Protein AF-A0A9N9J6J7-F1 (afdb_monomer_lite)

pLDDT: mean 84.91, std 5.96, range [52.56, 92.94]

Organism: NCBI:txid1433469

Sequence (114 aa):
MVNDLLEAWVDANILLENFNKFCEFLVKYCYEGSIIPGLSALKKQYLIKVFYKYIEKLQDEFVGLSVAIIIDKTTNSYAHSIINVLFSYKGKLKLVSVEFLQEVNNTSIDQLVL

Secondary structure (DSSP, 8-state):
-HHHHHHHHHHTT--GGGHHHHHHHHHHH-TTGGGSPPHHHIIIIIIHHHHHHHHHHHHHHHTT--EEEEEEEEE-TT--EEEEEEEEETTEEEEEEEEEESS--HHHHHHHH-

Radius of gyration: 19.42 Å; chains: 1; bounding box: 48×26×50 Å

Foldseek 3Di:
DQLVVVLVCVVVVHDLVCVQVVLVVCVVPPPCSVVHDPSVCCVPPRVVVNVVVVVVVVCVVCVVWDKDWDWDWDADPVRWIKTWTWIDTPNDIDTDDIDTHNDDDPVNVVVVVD

Structure (mmCIF, N/CA/C/O backbone):
data_AF-A0A9N9J6J7-F1
#
_entry.id   AF-A0A9N9J6J7-F1
#
loop_
_atom_site.group_PDB
_atom_site.id
_atom_site.type_symbol
_atom_site.label_atom_id
_atom_site.label_alt_id
_atom_site.label_comp_id
_atom_site.label_asym_id
_atom_site.label_entity_id
_atom_site.label_seq_id
_atom_site.pdbx_PDB_ins_code
_atom_site.Cartn_x
_atom_site.Cartn_y
_atom_site.Cartn_z
_atom_site.occupancy
_atom_site.B_iso_or_equiv
_atom_site.auth_seq_id
_atom_site.auth_comp_id
_atom_site.auth_asym_id
_atom_site.auth_atom_id
_atom_site.pdbx_PDB_model_num
ATOM 1 N N . MET A 1 1 ? 12.449 0.533 -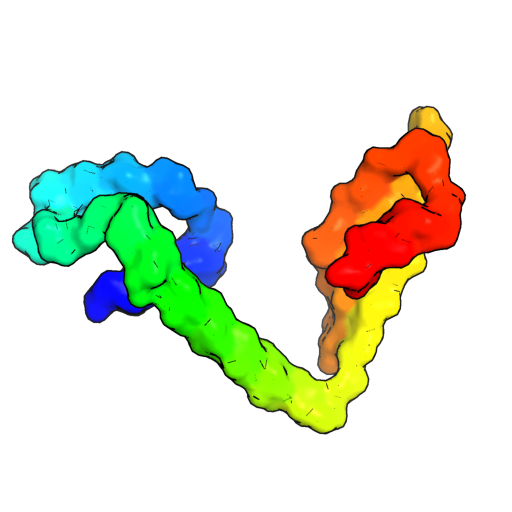18.420 1.00 77.56 1 MET A N 1
ATOM 2 C CA . 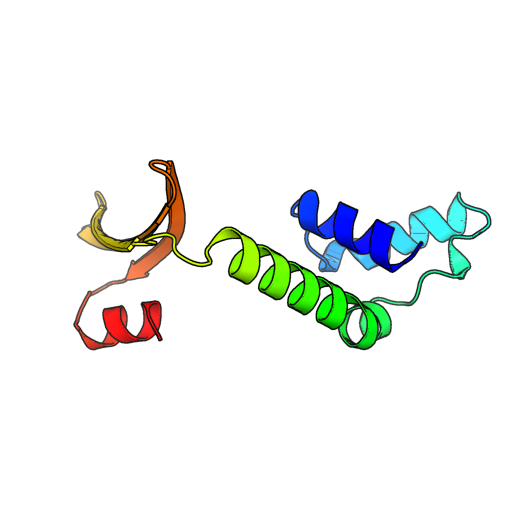MET A 1 1 ? 13.627 0.425 -17.531 1.00 77.56 1 MET A CA 1
ATOM 3 C C . MET A 1 1 ? 13.465 1.183 -16.212 1.00 77.56 1 MET A C 1
ATOM 5 O O . MET A 1 1 ? 13.360 0.524 -15.194 1.00 77.56 1 MET A O 1
ATOM 9 N N . VAL A 1 2 ? 13.443 2.529 -16.172 1.00 84.12 2 VAL A N 1
ATOM 10 C CA . VAL A 1 2 ? 13.408 3.274 -14.881 1.00 84.12 2 VAL A CA 1
ATOM 11 C C . VAL A 1 2 ? 12.121 3.023 -14.081 1.00 84.12 2 VAL A C 1
ATOM 13 O O . VAL A 1 2 ? 12.196 2.834 -12.872 1.00 84.12 2 VAL A O 1
ATOM 16 N N . ASN A 1 3 ? 10.958 2.973 -14.746 1.00 84.81 3 ASN A N 1
ATOM 17 C CA . ASN A 1 3 ? 9.691 2.614 -14.093 1.00 84.81 3 ASN A CA 1
ATOM 18 C C . ASN A 1 3 ? 9.717 1.173 -13.571 1.00 84.81 3 ASN A C 1
ATOM 20 O O . ASN A 1 3 ? 9.375 0.960 -12.418 1.00 84.81 3 ASN A O 1
ATOM 24 N N . ASP A 1 4 ? 10.186 0.217 -14.376 1.00 86.62 4 ASP A N 1
ATOM 25 C CA . ASP A 1 4 ? 10.255 -1.198 -13.977 1.00 86.62 4 ASP A CA 1
ATOM 26 C C . ASP A 1 4 ? 11.190 -1.398 -12.776 1.00 86.62 4 ASP A C 1
ATOM 28 O O . ASP A 1 4 ? 10.875 -2.139 -11.850 1.00 86.62 4 ASP A O 1
ATOM 32 N N . LEU A 1 5 ? 12.322 -0.683 -12.757 1.00 87.38 5 LEU A N 1
ATOM 33 C CA . LEU A 1 5 ? 13.244 -0.684 -11.625 1.00 87.38 5 LEU A CA 1
ATOM 34 C C . LEU A 1 5 ? 12.585 -0.119 -10.362 1.00 87.38 5 LEU A C 1
ATOM 36 O O . LEU A 1 5 ? 12.746 -0.679 -9.282 1.00 87.38 5 LEU A O 1
ATOM 40 N N . LEU A 1 6 ? 11.857 0.992 -10.488 1.00 87.31 6 LEU A N 1
ATOM 41 C CA . LEU A 1 6 ? 11.148 1.608 -9.371 1.00 87.31 6 LEU A CA 1
ATOM 42 C C . LEU A 1 6 ? 9.998 0.748 -8.850 1.00 87.31 6 LEU A C 1
ATOM 44 O O . LEU A 1 6 ? 9.826 0.663 -7.640 1.00 87.31 6 LEU A O 1
ATOM 48 N N . GLU A 1 7 ? 9.233 0.116 -9.736 1.00 88.06 7 GLU A N 1
ATOM 49 C CA . GLU A 1 7 ? 8.169 -0.820 -9.365 1.00 88.06 7 GLU A CA 1
ATOM 50 C C . GLU A 1 7 ? 8.754 -1.997 -8.582 1.00 88.06 7 GLU A C 1
ATOM 52 O O . GLU A 1 7 ? 8.325 -2.244 -7.459 1.00 88.06 7 GLU A O 1
ATOM 57 N N . ALA A 1 8 ? 9.829 -2.618 -9.084 1.00 88.94 8 ALA A N 1
ATOM 58 C CA . ALA A 1 8 ? 10.531 -3.676 -8.359 1.00 88.94 8 ALA A CA 1
ATOM 59 C C . ALA A 1 8 ? 11.074 -3.205 -6.994 1.00 88.94 8 ALA A C 1
ATOM 61 O O . ALA A 1 8 ? 11.049 -3.955 -6.019 1.00 88.94 8 ALA A O 1
ATOM 62 N N . TRP A 1 9 ? 11.548 -1.958 -6.902 1.00 88.81 9 TRP A N 1
ATOM 63 C CA . TRP A 1 9 ? 12.045 -1.370 -5.654 1.00 88.81 9 TRP A CA 1
ATOM 64 C C . TRP A 1 9 ? 10.936 -1.164 -4.614 1.00 88.81 9 TRP A C 1
ATOM 66 O O . TRP A 1 9 ? 11.129 -1.451 -3.430 1.00 88.81 9 TRP A O 1
ATOM 76 N N . VAL A 1 10 ? 9.777 -0.667 -5.061 1.00 85.00 10 VAL A N 1
ATOM 77 C CA . VAL A 1 10 ? 8.583 -0.454 -4.232 1.00 85.00 10 VAL A CA 1
ATOM 78 C C . VAL A 1 10 ? 7.988 -1.789 -3.793 1.00 85.00 10 VAL A C 1
ATOM 80 O O . VAL A 1 10 ? 7.699 -1.955 -2.610 1.00 85.00 10 VAL A O 1
ATOM 83 N N . ASP A 1 11 ? 7.877 -2.762 -4.700 1.00 86.19 11 ASP A N 1
ATOM 84 C CA . ASP A 1 11 ? 7.391 -4.112 -4.389 1.00 86.19 11 ASP A CA 1
ATOM 85 C C . ASP A 1 11 ? 8.282 -4.826 -3.365 1.00 86.19 11 ASP A C 1
ATOM 87 O O . ASP A 1 11 ? 7.788 -5.545 -2.495 1.00 86.19 11 ASP A O 1
ATOM 91 N N . ALA A 1 12 ? 9.595 -4.586 -3.416 1.00 88.12 12 ALA A N 1
ATOM 92 C CA . ALA A 1 12 ? 10.545 -5.097 -2.433 1.00 88.12 12 ALA A CA 1
ATOM 93 C C . ALA A 1 12 ? 10.501 -4.351 -1.082 1.00 88.12 12 ALA A C 1
ATOM 95 O O . ALA A 1 12 ? 11.220 -4.727 -0.156 1.00 88.12 12 ALA A O 1
ATOM 96 N N . ASN A 1 13 ? 9.671 -3.307 -0.954 1.00 84.69 13 ASN A N 1
ATOM 97 C CA . ASN A 1 13 ? 9.544 -2.460 0.233 1.00 84.69 13 ASN A CA 1
ATOM 98 C C . ASN A 1 13 ? 10.895 -1.886 0.712 1.00 84.69 13 ASN A C 1
ATOM 100 O O . ASN A 1 13 ? 11.183 -1.827 1.910 1.00 84.69 13 ASN A O 1
ATOM 104 N N . ILE A 1 14 ? 11.757 -1.490 -0.232 1.00 87.44 14 ILE A N 1
ATOM 105 C CA . ILE A 1 14 ? 13.086 -0.948 0.068 1.00 87.44 14 ILE A CA 1
ATOM 106 C C . ILE A 1 14 ? 13.005 0.576 0.190 1.00 87.44 14 ILE A C 1
ATOM 108 O O . ILE A 1 14 ? 12.482 1.266 -0.686 1.00 87.44 14 ILE A O 1
ATOM 112 N N . LEU A 1 15 ? 13.600 1.128 1.252 1.00 83.50 15 LEU A N 1
ATOM 113 C CA . LEU A 1 15 ? 13.676 2.576 1.448 1.00 83.50 15 LEU A CA 1
ATOM 114 C C . LEU A 1 15 ? 14.371 3.262 0.267 1.00 83.50 15 LEU A C 1
ATOM 116 O O . LEU A 1 15 ? 15.483 2.903 -0.127 1.00 83.50 15 LEU A O 1
ATOM 120 N N . LEU A 1 16 ? 13.735 4.306 -0.263 1.00 84.25 16 LEU A N 1
ATOM 121 C CA . LEU A 1 16 ? 14.254 5.065 -1.403 1.00 84.25 16 LEU A CA 1
ATOM 122 C C . LEU A 1 16 ? 15.551 5.830 -1.068 1.00 84.25 16 LEU A C 1
ATOM 124 O O . LEU A 1 16 ? 16.307 6.204 -1.957 1.00 84.25 16 LEU A O 1
ATOM 128 N N . GLU A 1 17 ? 15.852 6.036 0.214 1.00 82.06 17 GLU A N 1
ATOM 129 C CA . GLU A 1 17 ? 17.122 6.614 0.680 1.00 82.06 17 GLU A CA 1
ATOM 130 C C . GLU A 1 17 ? 18.333 5.754 0.295 1.00 82.06 17 GLU A C 1
ATOM 132 O O . GLU A 1 17 ? 19.409 6.278 0.002 1.00 82.06 17 GLU A O 1
ATOM 137 N N . ASN A 1 18 ? 18.139 4.436 0.201 1.00 85.38 18 ASN A N 1
ATOM 138 C CA . ASN A 1 18 ? 19.179 3.500 -0.220 1.00 85.38 18 ASN A CA 1
ATOM 139 C C . ASN A 1 18 ? 19.416 3.517 -1.738 1.00 85.38 18 ASN A C 1
ATOM 141 O O . ASN A 1 18 ? 20.390 2.933 -2.213 1.00 85.38 18 ASN A O 1
ATOM 145 N N . PHE A 1 19 ? 18.564 4.208 -2.502 1.00 85.56 19 PHE A N 1
ATOM 146 C CA . PHE A 1 19 ? 18.609 4.200 -3.960 1.00 85.56 19 PHE A CA 1
ATOM 147 C C . PHE A 1 19 ? 19.894 4.831 -4.512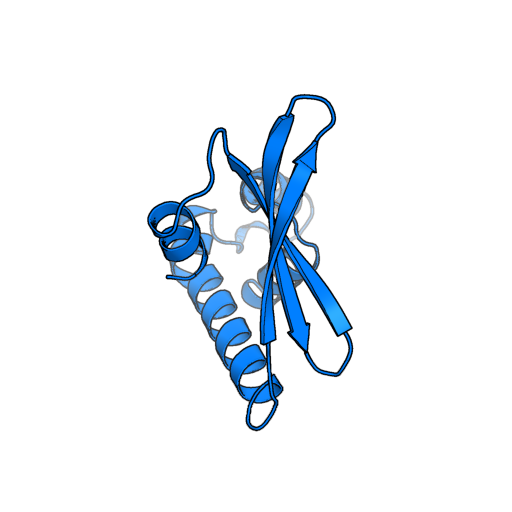 1.00 85.56 19 PHE A C 1
ATOM 149 O O . PHE A 1 19 ? 20.446 4.332 -5.483 1.00 85.56 19 PHE A O 1
ATOM 156 N N . ASN A 1 20 ? 20.439 5.871 -3.867 1.00 83.94 20 ASN A N 1
ATOM 157 C CA . ASN A 1 20 ? 21.681 6.510 -4.329 1.00 83.94 20 ASN A CA 1
ATOM 158 C C . ASN A 1 20 ? 22.878 5.548 -4.323 1.00 83.94 20 ASN A C 1
ATOM 160 O O . ASN A 1 20 ? 23.584 5.444 -5.323 1.00 83.94 20 ASN A O 1
ATOM 164 N N . LYS A 1 21 ? 23.070 4.799 -3.228 1.00 86.19 21 LYS A N 1
ATOM 165 C CA . LYS A 1 21 ? 24.144 3.793 -3.127 1.00 86.19 21 LYS A CA 1
ATOM 166 C C . LYS A 1 21 ? 23.974 2.689 -4.169 1.00 86.19 21 LYS A C 1
ATOM 168 O O . LYS A 1 21 ? 24.946 2.154 -4.694 1.00 86.19 21 LYS A O 1
ATOM 173 N N . PHE A 1 22 ? 22.729 2.351 -4.483 1.00 87.06 22 PHE A N 1
ATOM 174 C CA . PHE A 1 22 ? 22.426 1.386 -5.526 1.00 87.06 22 PHE A CA 1
ATOM 175 C C . PHE A 1 22 ? 22.700 1.934 -6.933 1.00 87.06 22 PHE A C 1
ATOM 177 O O . PHE A 1 22 ? 23.263 1.219 -7.756 1.00 87.06 22 PHE A O 1
ATOM 184 N N . CYS A 1 23 ? 22.412 3.210 -7.202 1.00 85.25 23 CYS A N 1
ATOM 185 C CA . CYS A 1 23 ? 22.816 3.853 -8.453 1.00 85.25 23 CYS A CA 1
ATOM 186 C C . CYS A 1 23 ? 24.334 3.814 -8.645 1.00 85.25 23 CYS A C 1
ATOM 188 O O . CYS A 1 23 ? 24.787 3.508 -9.741 1.00 85.25 23 CYS A O 1
ATOM 190 N N . GLU A 1 24 ? 25.126 4.060 -7.596 1.00 88.12 24 GLU A N 1
ATOM 191 C CA . GLU A 1 24 ? 26.591 3.935 -7.668 1.00 88.12 24 GLU A CA 1
ATOM 192 C C . GLU A 1 24 ? 27.025 2.517 -8.068 1.00 88.12 24 GLU A C 1
ATOM 194 O O . GLU A 1 24 ? 27.900 2.345 -8.919 1.00 88.12 24 GLU A O 1
ATOM 199 N N . PHE A 1 25 ? 26.379 1.493 -7.501 1.00 90.12 25 PHE A N 1
ATOM 200 C CA . PHE A 1 25 ? 26.603 0.100 -7.887 1.00 90.12 25 PHE A CA 1
ATOM 201 C C . PHE A 1 25 ? 26.259 -0.144 -9.364 1.00 90.12 25 PHE A C 1
ATOM 203 O O . PHE A 1 25 ? 27.062 -0.729 -10.092 1.00 90.12 25 PHE A O 1
ATOM 210 N N . LEU A 1 26 ? 25.103 0.335 -9.830 1.00 88.38 26 LEU A N 1
ATOM 211 C CA . LEU A 1 26 ? 24.679 0.156 -11.217 1.00 88.38 26 LEU A CA 1
ATOM 212 C C . LEU A 1 26 ? 25.585 0.899 -12.198 1.00 88.38 26 LEU A C 1
ATOM 214 O O . LEU A 1 26 ? 25.951 0.334 -13.218 1.00 88.38 26 LEU A O 1
ATOM 218 N N . VAL A 1 27 ? 26.010 2.123 -11.884 1.00 88.38 27 VAL A N 1
ATOM 219 C CA . VAL A 1 27 ? 26.981 2.868 -12.703 1.00 88.38 27 VAL A CA 1
ATOM 220 C C . VAL A 1 27 ? 28.305 2.110 -12.810 1.00 88.38 27 VAL A C 1
ATOM 222 O O . VAL A 1 27 ? 28.945 2.135 -13.858 1.00 88.38 27 VAL A O 1
ATOM 225 N N . LYS A 1 28 ? 28.719 1.417 -11.742 1.00 91.44 28 LYS A N 1
ATOM 226 C CA . LYS A 1 28 ? 29.975 0.663 -11.713 1.00 91.44 28 LYS A CA 1
ATOM 227 C C . LYS A 1 28 ? 29.918 -0.656 -12.489 1.00 91.44 28 LYS A C 1
ATOM 229 O O . LYS A 1 28 ? 30.927 -1.039 -13.076 1.00 91.44 28 LYS A O 1
ATOM 234 N N . TYR A 1 29 ? 28.789 -1.364 -12.458 1.00 91.19 29 TYR A N 1
ATOM 235 C CA . TYR A 1 29 ? 28.704 -2.746 -12.955 1.00 91.19 29 TYR A CA 1
ATOM 236 C C . TYR A 1 29 ? 27.726 -2.959 -14.118 1.00 91.19 29 TYR A C 1
ATOM 238 O O . TYR A 1 29 ? 27.728 -4.036 -14.713 1.00 91.19 29 TYR A O 1
ATOM 246 N N . CYS A 1 30 ? 26.910 -1.968 -14.478 1.00 88.06 30 CYS A N 1
ATOM 247 C CA . CYS A 1 30 ? 25.940 -2.059 -15.567 1.00 88.06 30 CYS A CA 1
ATOM 248 C C . CYS A 1 30 ? 26.233 -1.008 -16.640 1.00 88.06 30 CYS A C 1
ATOM 250 O O . CYS A 1 30 ? 26.368 0.177 -16.347 1.00 88.06 30 CYS A O 1
ATOM 252 N N . TYR A 1 31 ? 26.254 -1.438 -17.903 1.00 82.44 31 TYR A N 1
ATOM 253 C CA . TYR A 1 31 ? 26.522 -0.562 -19.049 1.00 82.44 31 TYR A CA 1
ATOM 254 C C . TYR A 1 31 ? 25.549 0.630 -19.132 1.00 82.44 31 TYR A C 1
ATOM 256 O O . TYR A 1 31 ? 25.954 1.750 -19.425 1.00 82.44 31 TYR A O 1
ATOM 264 N N . GLU A 1 32 ? 24.277 0.404 -18.792 1.00 83.44 32 GLU A N 1
ATOM 265 C CA . GLU A 1 32 ? 23.215 1.421 -18.806 1.00 83.44 32 GLU A CA 1
ATOM 266 C C . GLU A 1 32 ? 22.983 2.094 -17.440 1.00 83.44 32 GLU A C 1
ATOM 268 O O . GLU A 1 32 ? 22.044 2.872 -17.275 1.00 83.44 32 GLU A O 1
ATOM 273 N N . GLY A 1 33 ? 23.828 1.826 -16.438 1.00 79.19 33 GLY A N 1
ATOM 274 C CA . GLY A 1 33 ? 23.634 2.335 -15.076 1.00 79.19 33 GLY A CA 1
ATOM 275 C C . GLY A 1 33 ? 23.655 3.864 -14.975 1.00 79.19 33 GLY A C 1
ATOM 276 O O . GLY A 1 33 ? 22.962 4.436 -14.137 1.00 79.19 33 GLY A O 1
ATOM 277 N N . SER A 1 34 ? 24.386 4.538 -15.868 1.00 80.06 34 SER A N 1
ATOM 278 C CA . SER A 1 34 ? 24.470 6.005 -15.951 1.00 80.06 34 SER A CA 1
ATOM 279 C C . SER A 1 34 ? 23.212 6.679 -16.511 1.00 80.06 34 SER A C 1
ATOM 281 O O . SER A 1 34 ? 23.061 7.892 -16.373 1.00 80.06 34 SER A O 1
ATOM 283 N N . ILE A 1 35 ? 22.299 5.913 -17.116 1.00 84.44 35 ILE A N 1
ATOM 284 C CA . ILE A 1 35 ? 21.027 6.410 -17.665 1.00 84.44 35 ILE A CA 1
ATOM 285 C C . ILE A 1 35 ? 19.992 6.607 -16.542 1.00 84.44 35 ILE A C 1
ATOM 287 O O . ILE A 1 35 ? 19.000 7.320 -16.712 1.00 84.44 35 ILE A O 1
ATOM 291 N N . ILE A 1 36 ? 20.213 5.996 -15.372 1.00 84.06 36 ILE A N 1
ATOM 292 C CA . ILE A 1 36 ? 19.285 6.068 -14.244 1.00 84.06 36 ILE A CA 1
ATOM 293 C C . ILE A 1 36 ? 19.332 7.476 -13.633 1.00 84.06 36 ILE A C 1
ATOM 295 O O . ILE A 1 36 ? 20.395 7.930 -13.205 1.00 84.06 36 ILE A O 1
ATOM 299 N N . PRO A 1 37 ? 18.188 8.182 -13.555 1.00 83.06 37 PRO A N 1
ATOM 300 C CA . PRO A 1 37 ? 18.146 9.521 -12.989 1.00 83.06 37 PRO A CA 1
ATOM 301 C C . PRO A 1 37 ? 18.561 9.526 -11.516 1.00 83.06 37 PRO A C 1
ATOM 303 O O . PRO A 1 37 ? 18.282 8.593 -10.765 1.00 83.06 37 PRO A O 1
ATOM 306 N N . GLY A 1 38 ? 19.151 10.631 -11.061 1.00 82.94 38 GLY A N 1
ATOM 307 C CA . GLY A 1 38 ? 19.395 10.832 -9.633 1.00 82.94 38 GLY A CA 1
ATOM 308 C C . GLY A 1 38 ? 18.094 10.881 -8.818 1.00 82.94 38 GLY A C 1
ATOM 309 O O . GLY A 1 38 ? 17.025 11.216 -9.338 1.00 82.94 38 GLY A O 1
ATOM 310 N N . LEU A 1 39 ? 18.194 10.627 -7.510 1.00 84.31 39 LEU A N 1
ATOM 311 C CA . LEU A 1 39 ? 17.063 10.513 -6.575 1.00 84.31 39 LEU A CA 1
ATOM 312 C C . LEU A 1 39 ? 16.030 11.651 -6.669 1.00 84.31 39 LEU A C 1
ATOM 314 O O . LEU A 1 39 ? 14.829 11.410 -6.564 1.00 84.31 39 LEU A O 1
ATOM 318 N N . SER A 1 40 ? 16.476 12.893 -6.879 1.00 84.44 40 SER A N 1
ATOM 319 C CA . SER A 1 40 ? 15.582 14.056 -7.010 1.00 84.44 40 SER A CA 1
ATOM 320 C C . SER A 1 40 ? 14.675 13.959 -8.243 1.00 84.44 40 SER A C 1
ATOM 322 O O . SER A 1 40 ? 13.459 14.135 -8.139 1.00 84.44 40 SER A O 1
ATOM 324 N N . ALA A 1 41 ? 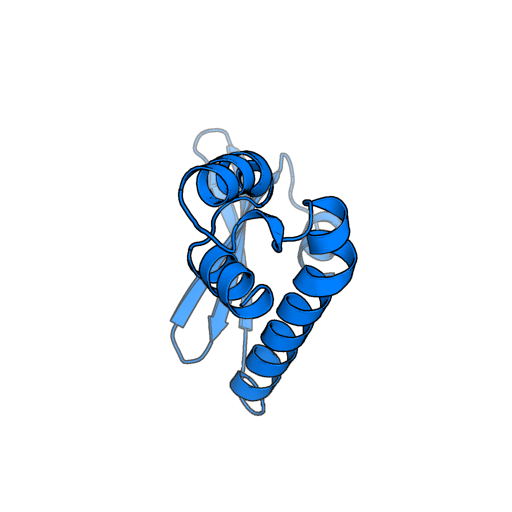15.246 13.623 -9.404 1.00 84.81 41 ALA A N 1
ATOM 325 C CA . ALA A 1 41 ? 14.486 13.413 -10.634 1.00 84.81 41 ALA A CA 1
ATOM 326 C C . ALA A 1 41 ? 13.586 12.176 -10.514 1.00 84.81 41 ALA A C 1
ATOM 328 O O . ALA A 1 41 ? 12.425 12.221 -10.919 1.00 84.81 41 ALA A O 1
ATOM 329 N N . LEU A 1 42 ? 14.088 11.117 -9.871 1.00 86.38 42 LEU A N 1
ATOM 330 C CA . LEU A 1 42 ? 13.342 9.894 -9.589 1.00 86.38 42 LEU A CA 1
ATOM 331 C C . LEU A 1 42 ? 12.055 10.177 -8.799 1.00 86.38 42 LEU A C 1
ATOM 333 O O . LEU A 1 42 ? 10.966 9.806 -9.233 1.00 86.38 42 LEU A O 1
ATOM 337 N N . LYS A 1 43 ? 12.166 10.917 -7.686 1.00 86.12 43 LYS A N 1
ATOM 338 C CA . LYS A 1 43 ? 11.025 11.318 -6.849 1.00 86.12 43 LYS A CA 1
ATOM 339 C C . LYS A 1 43 ? 10.013 12.166 -7.623 1.00 86.12 43 LYS A C 1
ATOM 341 O O . LYS A 1 43 ? 8.816 11.911 -7.552 1.00 86.12 43 LYS A O 1
ATOM 346 N N . LYS A 1 44 ? 10.485 13.170 -8.367 1.00 85.62 44 LYS A N 1
ATOM 347 C CA . LYS A 1 44 ? 9.603 14.148 -9.024 1.00 85.62 44 LYS A CA 1
ATOM 348 C C . LYS A 1 44 ? 8.895 13.605 -10.263 1.00 85.62 44 LYS A C 1
ATOM 350 O O . LYS A 1 44 ? 7.758 13.980 -10.514 1.00 85.62 44 LYS A O 1
ATOM 355 N N . GLN A 1 45 ? 9.568 12.779 -11.060 1.00 84.94 45 GLN A N 1
ATOM 356 C CA . GLN A 1 45 ? 9.088 12.423 -12.400 1.00 84.94 45 GLN A CA 1
ATOM 357 C C . GLN A 1 45 ? 8.585 10.984 -12.514 1.00 84.94 45 GLN A C 1
ATOM 359 O O . GLN A 1 45 ? 7.761 10.708 -13.387 1.00 84.94 45 GLN A O 1
ATOM 364 N N . TYR A 1 46 ? 9.076 10.081 -11.663 1.00 84.31 46 TYR A N 1
ATOM 365 C CA . TYR A 1 46 ? 8.837 8.645 -11.805 1.00 84.31 46 TYR A CA 1
ATOM 366 C C . TYR A 1 46 ? 8.060 8.079 -10.618 1.00 84.31 46 TYR A C 1
ATOM 368 O O . TYR A 1 46 ? 7.042 7.428 -10.829 1.00 84.31 46 TYR A O 1
ATOM 376 N N . LEU A 1 47 ? 8.457 8.401 -9.381 1.00 86.06 47 LEU A N 1
ATOM 377 C CA . LEU A 1 47 ? 7.775 7.907 -8.179 1.00 86.06 47 LEU A CA 1
ATOM 378 C C . LEU A 1 47 ? 6.301 8.317 -8.154 1.00 86.06 47 LEU A C 1
ATOM 380 O O . LEU A 1 47 ? 5.450 7.501 -7.829 1.00 86.06 47 LEU A O 1
ATOM 384 N N . ILE A 1 48 ? 5.992 9.552 -8.557 1.00 86.38 48 ILE A N 1
ATOM 385 C CA . ILE A 1 48 ? 4.607 10.029 -8.609 1.00 86.38 48 ILE A CA 1
ATOM 386 C C . ILE A 1 48 ? 3.757 9.245 -9.620 1.00 86.38 48 ILE A C 1
ATOM 388 O O . ILE A 1 48 ? 2.591 8.967 -9.363 1.00 86.38 48 ILE A O 1
ATOM 392 N N . LYS A 1 49 ? 4.344 8.830 -10.751 1.00 87.62 49 LYS A N 1
ATOM 393 C CA . LYS A 1 49 ? 3.650 8.022 -11.765 1.00 87.62 49 LYS A CA 1
ATOM 394 C C . LYS A 1 49 ? 3.404 6.607 -11.263 1.00 87.62 49 LYS A C 1
ATOM 396 O O . LYS A 1 49 ? 2.302 6.098 -11.418 1.00 87.62 49 LYS A O 1
ATOM 401 N N . VAL A 1 50 ? 4.417 6.000 -10.638 1.00 87.44 50 VAL A N 1
ATOM 402 C CA . VAL A 1 50 ? 4.292 4.685 -9.998 1.00 87.44 50 VAL A CA 1
ATOM 403 C C . VAL A 1 50 ? 3.217 4.743 -8.915 1.00 87.44 50 VAL A C 1
ATOM 405 O O . VAL A 1 50 ? 2.319 3.913 -8.913 1.00 87.44 50 VAL A O 1
ATOM 408 N N . PHE A 1 51 ? 3.231 5.774 -8.069 1.00 87.06 51 PHE A N 1
ATOM 409 C CA . PHE A 1 51 ? 2.211 5.991 -7.045 1.00 87.06 51 PHE A CA 1
ATOM 410 C C . PHE A 1 51 ? 0.794 6.013 -7.633 1.00 87.06 51 PHE A C 1
ATOM 412 O O . PHE A 1 51 ? -0.040 5.214 -7.216 1.00 87.06 51 PHE A O 1
ATOM 419 N N . TYR A 1 52 ? 0.528 6.854 -8.638 1.00 90.00 52 TYR A N 1
ATOM 420 C CA . TYR A 1 52 ? -0.804 6.915 -9.250 1.00 90.00 52 TYR A CA 1
ATOM 421 C C . TYR A 1 52 ? -1.206 5.609 -9.942 1.00 90.00 52 TYR A C 1
ATOM 423 O O . TYR A 1 52 ? -2.355 5.200 -9.816 1.00 90.00 52 TYR A O 1
ATOM 431 N N . LYS A 1 53 ? -0.263 4.900 -10.576 1.00 89.69 53 LYS A N 1
ATOM 432 C CA . LYS A 1 53 ? -0.509 3.564 -11.142 1.00 89.69 53 LYS A CA 1
ATOM 433 C C . LYS A 1 53 ? -0.927 2.554 -10.064 1.00 89.69 53 LYS A C 1
ATOM 435 O O . LYS A 1 53 ? -1.831 1.755 -10.294 1.00 89.69 53 LYS A O 1
ATOM 440 N N . TYR A 1 54 ? -0.299 2.579 -8.884 1.00 87.56 54 TYR A N 1
ATOM 441 C CA . TYR A 1 54 ? -0.731 1.745 -7.754 1.00 87.56 54 TYR A CA 1
ATOM 442 C C . TYR A 1 54 ? -2.108 2.159 -7.232 1.00 87.56 54 TYR A C 1
ATOM 444 O O . TYR A 1 54 ? -2.903 1.281 -6.914 1.00 87.56 54 TYR A O 1
ATOM 452 N N . ILE A 1 55 ? -2.409 3.460 -7.163 1.00 88.94 55 ILE A N 1
ATOM 453 C CA . ILE A 1 55 ? -3.733 3.942 -6.748 1.00 88.94 55 ILE A CA 1
ATOM 454 C C . ILE A 1 55 ? -4.819 3.468 -7.716 1.00 88.94 55 ILE A C 1
ATOM 456 O O . ILE A 1 55 ? -5.796 2.896 -7.247 1.00 88.94 55 ILE A O 1
ATOM 460 N N . GLU A 1 56 ? -4.639 3.629 -9.029 1.00 92.94 56 GLU A N 1
ATOM 461 C CA . GLU A 1 56 ? -5.582 3.116 -10.037 1.00 92.94 56 GLU A CA 1
ATOM 462 C C . GLU A 1 56 ? -5.777 1.606 -9.892 1.00 92.94 56 GLU A C 1
ATOM 464 O O . GLU A 1 56 ? -6.904 1.131 -9.811 1.00 92.94 56 GLU A O 1
ATOM 469 N N . LYS A 1 57 ? -4.685 0.845 -9.746 1.00 89.38 57 LYS A N 1
ATOM 470 C CA . LYS A 1 57 ? -4.759 -0.607 -9.546 1.00 89.38 57 LYS A CA 1
ATOM 471 C C . LYS A 1 57 ? -5.548 -0.984 -8.290 1.00 89.38 57 LYS A C 1
ATOM 473 O O . LYS A 1 57 ? -6.315 -1.942 -8.324 1.00 89.38 57 LYS A O 1
ATOM 478 N N . LEU A 1 58 ? -5.350 -0.267 -7.182 1.00 85.62 58 LEU A N 1
ATOM 479 C CA . LEU A 1 58 ? -6.102 -0.499 -5.947 1.00 85.62 58 LEU A CA 1
ATOM 480 C C . LEU A 1 58 ? -7.571 -0.115 -6.123 1.00 85.62 58 LEU A C 1
ATOM 482 O O . LEU A 1 58 ? -8.439 -0.865 -5.691 1.00 85.62 58 LEU A O 1
ATOM 486 N N . GLN A 1 59 ? -7.855 1.017 -6.767 1.00 88.44 59 GLN A N 1
ATOM 487 C CA . GLN A 1 59 ? -9.220 1.440 -7.069 1.00 88.44 59 GLN A CA 1
ATOM 488 C C . GLN A 1 59 ? -9.938 0.367 -7.882 1.00 88.44 59 GLN A C 1
ATOM 490 O O . GLN A 1 59 ? -10.966 -0.115 -7.419 1.00 88.44 59 GLN A O 1
ATOM 495 N N . ASP A 1 60 ? -9.351 -0.076 -8.995 1.00 90.75 60 ASP A N 1
ATOM 496 C CA . ASP A 1 60 ? -9.869 -1.154 -9.842 1.00 90.75 60 ASP A CA 1
ATOM 497 C C . ASP A 1 60 ? -10.062 -2.458 -9.062 1.00 90.75 60 ASP A C 1
ATOM 499 O O . ASP A 1 60 ? -11.090 -3.123 -9.191 1.00 90.75 60 ASP A O 1
ATOM 503 N N . GLU A 1 61 ? -9.097 -2.823 -8.213 1.00 85.56 61 GLU A N 1
ATOM 504 C CA . GLU A 1 61 ? -9.187 -4.033 -7.400 1.00 85.56 61 GLU A CA 1
ATOM 505 C C . GLU A 1 61 ? -10.327 -3.970 -6.372 1.00 85.56 61 GLU A C 1
ATOM 507 O O . GLU A 1 61 ? -10.907 -5.014 -6.049 1.00 85.56 61 GLU A O 1
ATOM 512 N N . PHE A 1 62 ? -10.636 -2.780 -5.853 1.00 85.06 62 PHE A N 1
ATOM 513 C CA . PHE A 1 62 ? -11.657 -2.557 -4.831 1.00 85.06 62 PHE A CA 1
ATOM 514 C C . PHE A 1 62 ? -13.008 -2.084 -5.382 1.00 85.06 62 PHE A C 1
ATOM 516 O O . PHE A 1 62 ? -13.955 -1.979 -4.599 1.00 85.06 62 PHE A O 1
ATOM 523 N N . VAL A 1 63 ? -13.153 -1.843 -6.693 1.00 88.50 63 VAL A N 1
ATOM 524 C CA . VAL A 1 63 ? -14.447 -1.469 -7.287 1.00 88.50 63 VAL A CA 1
ATOM 525 C C . VAL A 1 63 ? -15.499 -2.525 -6.944 1.00 88.50 63 VAL A C 1
ATOM 527 O O . VAL A 1 63 ? -15.352 -3.711 -7.236 1.00 88.50 63 VAL A O 1
ATOM 530 N N . GLY A 1 64 ? -16.589 -2.081 -6.313 1.00 85.00 64 GLY A N 1
ATOM 531 C CA . GLY A 1 64 ? -17.708 -2.944 -5.927 1.00 85.00 64 GLY A CA 1
ATOM 532 C C . GLY A 1 64 ? -17.421 -3.884 -4.751 1.00 85.00 64 GLY A C 1
ATOM 533 O O . GLY A 1 64 ? -18.281 -4.694 -4.410 1.00 85.00 64 GLY A O 1
ATOM 534 N N . LEU A 1 65 ? -16.249 -3.785 -4.114 1.00 85.75 65 LEU A N 1
ATOM 535 C CA . LEU A 1 65 ? -15.910 -4.560 -2.925 1.00 85.75 65 LEU A CA 1
ATOM 536 C C . LEU A 1 6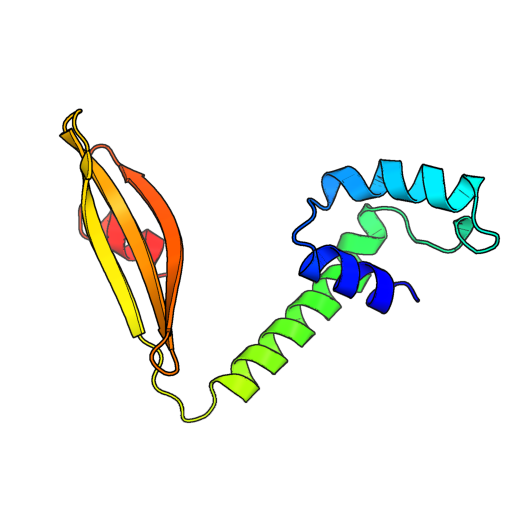5 ? -16.102 -3.735 -1.659 1.00 85.75 65 LEU A C 1
ATOM 538 O O . LEU A 1 65 ? -15.728 -2.567 -1.581 1.00 85.75 65 LEU A O 1
ATOM 542 N N . SER A 1 66 ? -16.630 -4.377 -0.621 1.00 85.94 66 SER A N 1
ATOM 543 C CA . SER A 1 66 ? -16.630 -3.796 0.716 1.00 85.94 66 SER A CA 1
ATOM 544 C C . SER A 1 66 ? -15.229 -3.890 1.316 1.00 85.94 66 SER A C 1
ATOM 546 O O . SER A 1 66 ? -14.683 -4.983 1.495 1.00 85.94 66 SER A O 1
ATOM 548 N N . VAL A 1 67 ? -14.670 -2.731 1.642 1.00 86.94 67 VAL A N 1
ATOM 549 C CA . VAL A 1 67 ? -13.459 -2.589 2.451 1.00 86.94 67 VAL A CA 1
ATOM 550 C C . VAL A 1 67 ? -13.886 -2.046 3.808 1.00 86.94 67 VAL A C 1
ATOM 552 O O . VAL A 1 67 ? -14.740 -1.163 3.879 1.00 86.94 67 VAL A O 1
ATOM 555 N N . ALA A 1 68 ? -13.315 -2.576 4.885 1.00 89.62 68 ALA A N 1
ATOM 556 C CA . ALA A 1 68 ? -13.527 -2.054 6.228 1.00 89.62 68 ALA A CA 1
ATOM 557 C C . ALA A 1 68 ? -12.199 -1.597 6.828 1.00 89.62 68 ALA A C 1
ATOM 559 O O . ALA A 1 68 ? -11.193 -2.305 6.745 1.00 89.62 68 ALA A O 1
ATOM 560 N N . ILE A 1 69 ? -12.220 -0.423 7.452 1.00 89.19 69 ILE A N 1
ATOM 561 C CA . ILE A 1 69 ? -11.143 0.065 8.308 1.00 89.19 69 ILE A CA 1
ATOM 562 C C . ILE A 1 69 ? -11.572 -0.222 9.743 1.00 89.19 69 ILE A C 1
ATOM 564 O O . ILE A 1 69 ? -12.669 0.152 10.155 1.00 89.19 69 ILE A O 1
ATOM 568 N N . ILE A 1 70 ? -10.729 -0.932 10.483 1.00 90.44 70 ILE A N 1
ATOM 569 C CA . ILE A 1 70 ? -10.959 -1.283 11.881 1.00 90.44 70 ILE A CA 1
ATOM 570 C C . ILE A 1 70 ? -9.917 -0.539 12.700 1.00 90.44 70 ILE A C 1
ATOM 572 O O . ILE A 1 70 ? -8.718 -0.703 12.480 1.00 90.44 70 ILE A O 1
ATOM 576 N N . ILE A 1 71 ? -10.391 0.271 13.637 1.00 90.19 71 ILE A N 1
ATOM 577 C CA . ILE A 1 71 ? -9.552 0.984 14.593 1.00 90.19 71 ILE A CA 1
ATOM 578 C C . ILE A 1 71 ? -9.734 0.277 15.921 1.00 90.19 71 ILE A C 1
ATOM 580 O O . ILE A 1 71 ? -10.816 0.308 16.506 1.00 90.19 71 ILE A O 1
ATOM 584 N N . ASP A 1 72 ? -8.686 -0.399 16.360 1.00 89.69 72 ASP A N 1
ATOM 585 C CA . ASP A 1 72 ? -8.684 -1.158 17.598 1.00 89.69 72 ASP A CA 1
ATOM 586 C C . ASP A 1 72 ? -7.766 -0.480 18.613 1.00 89.69 72 ASP A C 1
ATOM 588 O O . ASP A 1 72 ? -6.597 -0.210 18.329 1.00 89.69 72 ASP A O 1
ATOM 592 N N . LYS A 1 73 ? -8.305 -0.189 19.798 1.00 88.19 73 LYS A N 1
ATOM 593 C CA . LYS A 1 73 ? -7.536 0.370 20.909 1.00 88.19 73 LYS A CA 1
ATOM 594 C C . LYS A 1 73 ? -7.136 -0.757 21.848 1.00 88.19 73 LYS A C 1
ATOM 596 O O . LYS A 1 73 ? -7.990 -1.356 22.498 1.00 88.19 73 LYS A O 1
ATOM 601 N N . THR A 1 74 ? -5.835 -0.953 22.010 1.00 90.38 74 THR A N 1
ATOM 602 C CA . THR A 1 74 ? -5.275 -1.841 23.029 1.00 90.38 74 THR A CA 1
ATOM 603 C C . THR A 1 74 ? -4.440 -1.055 24.033 1.00 90.38 74 THR A C 1
ATOM 605 O O . THR A 1 74 ? -4.169 0.134 23.860 1.00 90.38 74 THR A O 1
ATOM 608 N N . THR A 1 75 ? -4.056 -1.708 25.125 1.00 88.75 75 THR A N 1
ATOM 609 C CA . THR A 1 75 ? -3.214 -1.116 26.168 1.00 88.75 75 THR A CA 1
ATOM 610 C C . THR A 1 75 ? -2.023 -2.034 26.398 1.00 88.75 75 THR A C 1
ATOM 612 O O . THR A 1 75 ? -2.204 -3.245 26.538 1.00 88.75 75 THR A O 1
ATOM 615 N N . ASN A 1 76 ? -0.803 -1.493 26.431 1.00 84.00 76 ASN A N 1
ATOM 616 C CA . ASN A 1 76 ? 0.377 -2.303 26.750 1.00 84.00 76 ASN A CA 1
ATOM 617 C C . ASN A 1 76 ? 0.573 -2.491 28.262 1.00 84.00 76 ASN A C 1
ATOM 619 O O . ASN A 1 76 ? -0.117 -1.898 29.089 1.00 84.00 76 ASN A O 1
ATOM 623 N N . SER A 1 77 ? 1.574 -3.290 28.633 1.00 84.00 77 SER A 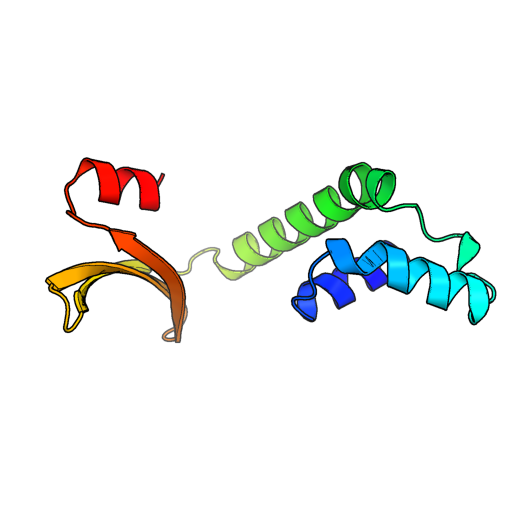N 1
ATOM 624 C CA . SER A 1 77 ? 1.959 -3.545 30.028 1.00 84.00 77 SER A CA 1
ATOM 625 C C . SER A 1 77 ? 2.388 -2.297 30.812 1.00 84.00 77 SER A C 1
ATOM 627 O O . SER A 1 77 ? 2.495 -2.360 32.032 1.00 84.00 77 SER A O 1
ATOM 629 N N . TYR A 1 78 ? 2.634 -1.176 30.129 1.00 82.25 78 TYR A N 1
ATOM 630 C CA . TYR A 1 78 ? 3.010 0.114 30.711 1.00 82.25 78 TYR A CA 1
ATOM 631 C C . TYR A 1 78 ? 1.846 1.119 30.729 1.00 82.25 78 TYR A C 1
ATOM 633 O O . TYR A 1 78 ? 2.077 2.305 30.934 1.00 82.25 78 TYR A O 1
ATOM 641 N N . ALA A 1 79 ? 0.610 0.660 30.497 1.00 80.81 79 ALA A N 1
ATOM 642 C CA . ALA A 1 79 ? -0.602 1.480 30.435 1.00 80.81 79 ALA A CA 1
ATOM 643 C C . ALA A 1 79 ? -0.632 2.542 29.314 1.00 80.81 79 ALA A C 1
ATOM 645 O O . ALA A 1 79 ? -1.495 3.419 29.326 1.00 80.81 79 ALA A O 1
ATOM 646 N N . HIS A 1 80 ? 0.246 2.449 28.311 1.00 83.31 80 HIS A N 1
ATOM 647 C CA . HIS A 1 80 ? 0.137 3.284 27.116 1.00 83.31 80 HIS A CA 1
ATOM 648 C C . HIS A 1 80 ? -0.970 2.758 26.211 1.00 83.31 80 HIS A C 1
ATOM 650 O O . HIS A 1 80 ? -1.086 1.544 25.997 1.00 83.31 80 HIS A O 1
ATOM 656 N N . SER A 1 81 ? -1.748 3.683 25.654 1.00 86.06 81 SER A N 1
ATOM 657 C CA . SER A 1 81 ? -2.742 3.342 24.649 1.00 86.06 81 SER A CA 1
ATOM 658 C C . SER A 1 81 ? -2.048 3.063 23.319 1.00 86.06 81 SER A C 1
ATOM 660 O O . SER A 1 81 ? -1.169 3.806 22.887 1.00 86.06 81 SER A O 1
ATOM 662 N N . ILE A 1 82 ? -2.456 1.987 22.663 1.00 88.00 82 ILE A N 1
ATOM 663 C CA . ILE A 1 82 ? -2.004 1.612 21.331 1.00 88.00 82 ILE A CA 1
ATOM 664 C C . ILE A 1 82 ? -3.222 1.638 20.424 1.00 88.00 82 ILE A C 1
ATOM 666 O O . ILE A 1 82 ? -4.231 1.007 20.734 1.00 88.00 82 ILE A O 1
ATOM 670 N N . ILE A 1 83 ? -3.127 2.355 19.312 1.00 89.62 83 ILE A N 1
ATOM 671 C CA . ILE A 1 83 ? -4.128 2.313 18.254 1.00 89.62 83 ILE A CA 1
ATOM 672 C C . ILE A 1 83 ? -3.601 1.471 17.107 1.00 89.62 83 ILE A C 1
ATOM 674 O O . ILE A 1 83 ? -2.587 1.797 16.496 1.00 89.62 83 ILE A O 1
ATOM 678 N N . ASN A 1 84 ? -4.317 0.395 16.807 1.00 89.44 84 ASN A N 1
ATOM 679 C CA . ASN A 1 84 ? -4.080 -0.452 15.653 1.00 89.44 84 ASN A CA 1
ATOM 680 C C . ASN A 1 84 ? -5.066 -0.063 14.554 1.00 89.44 84 ASN A C 1
ATOM 682 O O . ASN A 1 84 ? -6.279 -0.130 14.753 1.00 89.44 84 ASN A O 1
ATOM 686 N N . VAL A 1 85 ? -4.552 0.296 13.380 1.00 90.44 85 VAL A N 1
ATOM 687 C CA . VAL A 1 85 ? -5.367 0.510 12.180 1.00 90.44 85 VAL A CA 1
ATOM 688 C C . VAL A 1 85 ? -5.240 -0.719 11.297 1.00 90.44 85 VAL A C 1
ATOM 690 O O . VAL A 1 85 ? -4.167 -1.010 10.755 1.00 90.44 85 VAL A O 1
ATOM 693 N N . LEU A 1 86 ? -6.339 -1.454 11.152 1.00 91.25 86 LEU A N 1
ATOM 694 C CA . LEU A 1 86 ? -6.417 -2.645 10.321 1.00 91.25 86 LEU A CA 1
ATOM 695 C C . LEU A 1 86 ? -7.304 -2.400 9.104 1.00 91.25 86 LEU A C 1
ATOM 697 O O . LEU A 1 86 ? -8.357 -1.775 9.190 1.00 91.25 86 LEU A O 1
ATOM 701 N N . PHE A 1 87 ? -6.898 -2.963 7.974 1.00 90.06 87 PHE A N 1
ATOM 702 C CA . PHE A 1 87 ? -7.694 -3.027 6.757 1.00 90.06 87 PHE A CA 1
ATOM 703 C C . PHE A 1 87 ? -8.223 -4.444 6.573 1.00 90.06 87 PHE A C 1
ATOM 705 O O . PHE A 1 87 ? -7.448 -5.403 6.527 1.00 90.06 87 PHE A O 1
ATOM 712 N N . SER A 1 88 ? -9.541 -4.569 6.440 1.00 90.50 88 SER A N 1
ATOM 713 C CA . SER A 1 88 ? -10.220 -5.808 6.077 1.00 90.50 88 SER A CA 1
ATOM 714 C C . SER A 1 88 ? -10.746 -5.717 4.649 1.00 90.50 88 SER A C 1
ATOM 716 O O . SER A 1 88 ? -11.510 -4.811 4.313 1.00 90.50 88 SER A O 1
ATOM 718 N N . TYR A 1 89 ? -10.338 -6.657 3.800 1.00 87.69 89 TYR A N 1
ATOM 719 C CA . TYR A 1 89 ? -10.782 -6.756 2.411 1.00 87.69 89 TYR A CA 1
ATOM 720 C C . TYR A 1 89 ? -10.729 -8.211 1.944 1.00 87.69 89 TYR A C 1
ATOM 722 O O . TYR A 1 89 ? -9.799 -8.941 2.278 1.00 87.69 89 TYR A O 1
ATOM 730 N N . LYS A 1 90 ? -11.717 -8.663 1.158 1.00 86.75 90 LYS A N 1
ATOM 731 C CA . LYS A 1 90 ? -11.770 -10.043 0.616 1.00 86.75 90 LYS A CA 1
ATOM 732 C C . LYS A 1 90 ? -11.542 -11.139 1.686 1.00 86.75 90 LYS A C 1
ATOM 734 O O . LYS A 1 90 ? -10.888 -12.143 1.418 1.00 86.75 90 LYS A O 1
ATOM 739 N N . GLY A 1 91 ? -12.022 -10.923 2.916 1.00 85.62 91 GLY A N 1
ATOM 740 C CA . GLY A 1 91 ? -11.818 -11.839 4.050 1.00 85.62 91 GLY A CA 1
ATOM 741 C C . GLY A 1 91 ? -10.388 -11.882 4.614 1.00 85.62 91 GLY A C 1
ATOM 742 O O . GLY A 1 91 ? -10.097 -12.715 5.466 1.00 85.62 91 GLY A O 1
ATOM 743 N N . LYS A 1 92 ? -9.491 -11.002 4.156 1.00 87.12 92 LYS A N 1
ATOM 744 C CA . LYS A 1 92 ? -8.140 -10.814 4.692 1.00 87.12 92 LYS A CA 1
ATOM 745 C C . LYS A 1 92 ? -8.116 -9.602 5.607 1.00 87.12 92 LYS A C 1
ATOM 747 O O . LYS A 1 92 ? -8.675 -8.567 5.263 1.00 87.12 92 LYS A O 1
ATOM 752 N N . LEU A 1 93 ? -7.404 -9.723 6.721 1.00 90.38 93 LEU A N 1
ATOM 753 C CA . LEU A 1 93 ? -7.142 -8.640 7.661 1.00 90.38 93 LEU A CA 1
ATOM 754 C C . LEU A 1 93 ? -5.649 -8.301 7.622 1.00 90.38 93 LEU A C 1
ATOM 756 O O . LEU A 1 93 ? -4.811 -9.198 7.714 1.00 90.38 93 LEU A O 1
ATOM 760 N N . LYS A 1 94 ? -5.308 -7.021 7.470 1.00 89.25 94 LYS A N 1
ATOM 761 C CA . LYS A 1 94 ? -3.921 -6.543 7.438 1.00 89.25 94 LYS A CA 1
ATOM 762 C C . LYS A 1 94 ? -3.750 -5.379 8.405 1.00 89.25 94 LYS A C 1
ATOM 764 O O . LYS A 1 94 ? -4.502 -4.416 8.329 1.00 89.25 94 LYS A O 1
ATOM 769 N N . LEU A 1 95 ? -2.752 -5.458 9.282 1.00 89.25 95 LEU A N 1
ATOM 770 C CA . LEU A 1 95 ? -2.328 -4.336 10.120 1.00 89.25 95 LEU A CA 1
ATOM 771 C C . LEU A 1 95 ? -1.543 -3.342 9.256 1.00 89.25 95 LEU A C 1
ATOM 773 O O . LEU A 1 95 ? -0.589 -3.738 8.584 1.00 89.25 95 LEU A O 1
ATOM 777 N N . VAL A 1 96 ? -1.975 -2.082 9.239 1.00 86.88 96 VAL A N 1
ATOM 778 C CA . VAL A 1 96 ? -1.418 -1.040 8.360 1.00 86.88 96 VAL A CA 1
ATOM 779 C C . VAL A 1 96 ? -0.685 0.033 9.153 1.00 86.88 96 VAL A C 1
ATOM 781 O O . VAL A 1 96 ? 0.357 0.499 8.703 1.00 86.88 96 VAL A O 1
ATOM 784 N N . SER A 1 97 ? -1.185 0.382 10.338 1.00 86.44 97 SER A N 1
ATOM 785 C CA . SER A 1 97 ? -0.513 1.315 11.242 1.00 86.44 97 SER A CA 1
ATOM 786 C C . SER A 1 97 ? -0.675 0.884 12.695 1.00 86.44 97 SER A C 1
ATOM 788 O O . SER A 1 97 ? -1.676 0.261 13.060 1.00 86.44 97 SER A O 1
ATOM 790 N N . VAL A 1 98 ? 0.327 1.221 13.503 1.00 87.06 98 VAL A N 1
ATOM 791 C CA . VAL A 1 98 ? 0.312 1.100 14.960 1.00 87.06 98 VAL A CA 1
ATOM 792 C C . VAL A 1 98 ? 0.821 2.413 15.524 1.00 87.06 98 VAL A C 1
ATOM 794 O O . VAL A 1 98 ? 1.977 2.772 15.301 1.00 87.06 98 VAL A O 1
ATOM 797 N N . GLU A 1 99 ? -0.025 3.102 16.278 1.00 86.50 99 GLU A N 1
ATOM 798 C CA . GLU A 1 99 ? 0.345 4.336 16.956 1.00 86.50 99 GLU A CA 1
ATOM 799 C C . GLU A 1 99 ? 0.321 4.172 18.467 1.00 86.50 99 GLU A C 1
ATOM 801 O O . GLU A 1 99 ? -0.575 3.553 19.039 1.00 86.50 99 GLU A O 1
ATOM 806 N N . PHE A 1 100 ? 1.327 4.749 19.116 1.00 85.81 100 PHE A N 1
ATOM 807 C CA . PHE A 1 100 ? 1.465 4.757 20.564 1.00 85.81 100 PHE A CA 1
ATOM 808 C C . PHE A 1 100 ? 1.082 6.139 21.070 1.00 85.81 100 PHE A C 1
ATOM 810 O O . PHE A 1 100 ? 1.763 7.123 20.784 1.00 85.81 100 PHE A O 1
ATOM 817 N N . LEU A 1 101 ? 0.004 6.201 21.841 1.00 80.88 101 LEU A N 1
ATOM 818 C CA . LEU A 1 101 ? -0.536 7.436 22.386 1.00 80.88 101 LEU A CA 1
ATOM 819 C C . LEU A 1 101 ? -0.562 7.356 23.913 1.00 80.88 101 LEU A C 1
ATOM 821 O O . LEU A 1 101 ? -0.858 6.313 24.502 1.00 80.88 101 LEU A O 1
ATOM 825 N N . GLN A 1 102 ? -0.269 8.477 24.574 1.00 76.44 102 GLN A N 1
ATOM 826 C CA . GLN A 1 102 ? -0.482 8.580 26.021 1.00 76.44 102 GLN A CA 1
ATOM 827 C C . GLN A 1 102 ? -1.973 8.490 26.354 1.00 76.44 102 GLN A C 1
ATOM 829 O O . GLN A 1 102 ? -2.363 7.732 27.238 1.00 76.44 102 GLN A O 1
ATOM 834 N N . GLU A 1 103 ? -2.809 9.186 25.585 1.00 73.94 103 GLU A N 1
ATOM 835 C CA . GLU A 1 103 ? -4.263 9.146 25.698 1.00 73.94 103 GLU A CA 1
ATOM 836 C C . GLU A 1 103 ? -4.903 9.051 24.313 1.00 73.94 103 GLU A C 1
ATOM 838 O O . GLU A 1 103 ? -4.387 9.591 23.338 1.00 73.94 103 GLU A O 1
ATOM 843 N N . VAL A 1 104 ? -6.047 8.372 24.239 1.00 72.75 104 VAL A N 1
ATOM 844 C CA . VAL A 1 104 ? -6.853 8.258 23.015 1.00 72.75 104 VAL A CA 1
ATOM 845 C C . VAL A 1 104 ? -8.157 8.998 23.245 1.00 72.75 104 VAL A C 1
ATOM 847 O O . VAL A 1 104 ? -8.878 8.692 24.196 1.00 72.75 104 VAL A O 1
ATOM 850 N N . ASN A 1 105 ? -8.468 9.921 22.346 1.00 78.50 105 ASN A N 1
ATOM 851 C CA . ASN A 1 105 ? -9.707 10.686 22.294 1.00 78.50 105 ASN A CA 1
ATOM 852 C C . ASN A 1 105 ? -10.237 10.748 20.850 1.00 78.50 105 ASN A C 1
ATOM 854 O O . ASN A 1 105 ? -9.578 10.300 19.914 1.00 78.50 105 ASN A O 1
ATOM 858 N N . ASN A 1 106 ? -11.430 11.314 20.664 1.00 76.50 106 ASN A N 1
ATOM 859 C CA . ASN A 1 106 ? -12.061 11.390 19.343 1.00 76.50 106 ASN A CA 1
ATOM 860 C C . ASN A 1 106 ? -11.175 12.127 18.325 1.00 76.50 106 ASN A C 1
ATOM 862 O O . ASN A 1 106 ? -11.051 11.680 17.196 1.00 76.50 106 ASN A O 1
ATOM 866 N N . THR A 1 107 ? -10.479 13.186 18.745 1.00 76.38 107 THR A N 1
ATOM 867 C CA . THR A 1 107 ? -9.592 13.970 17.875 1.00 76.38 107 THR A CA 1
ATOM 868 C C . THR A 1 107 ? -8.388 13.172 17.371 1.00 76.38 107 THR A C 1
ATOM 870 O O . THR A 1 107 ? -8.006 13.296 16.213 1.00 76.38 107 THR A O 1
ATOM 873 N N . SER A 1 108 ? -7.780 12.354 18.233 1.00 74.25 108 SER A N 1
ATOM 874 C CA . SER A 1 108 ? -6.641 11.499 17.858 1.00 74.25 108 SER A CA 1
ATOM 875 C C . SER A 1 108 ? -7.073 10.348 16.952 1.00 74.25 108 SER A C 1
ATOM 877 O O . SER A 1 108 ? -6.326 9.970 16.059 1.00 74.25 108 SER A O 1
ATOM 879 N N . ILE A 1 109 ? -8.299 9.842 17.118 1.00 73.62 109 ILE A N 1
ATOM 880 C CA . ILE A 1 109 ? -8.896 8.882 16.181 1.00 73.62 109 ILE A CA 1
ATOM 881 C C . ILE A 1 109 ? -9.207 9.554 14.835 1.00 73.62 109 ILE A C 1
ATOM 883 O O . ILE A 1 109 ? -8.895 8.980 13.799 1.00 73.62 109 ILE A O 1
ATOM 887 N N . ASP A 1 110 ? -9.757 10.771 14.823 1.00 70.50 110 ASP A N 1
ATOM 888 C CA . ASP A 1 110 ? -10.062 11.493 13.580 1.00 70.50 110 ASP A CA 1
ATOM 889 C C . ASP A 1 110 ? -8.795 11.760 12.748 1.00 70.50 110 ASP A C 1
ATOM 891 O O . ASP A 1 110 ? -8.810 11.567 11.535 1.00 70.50 110 ASP A O 1
ATOM 895 N N . GLN A 1 111 ? -7.675 12.116 13.391 1.00 71.12 111 GLN A N 1
ATOM 896 C CA . GLN A 1 111 ? -6.368 12.306 12.735 1.00 71.12 111 GLN A CA 1
ATOM 897 C C . GLN A 1 111 ? -5.782 11.032 12.109 1.00 71.12 111 GLN A C 1
ATOM 899 O O . GLN A 1 111 ? -4.913 11.116 11.249 1.00 71.12 111 GLN A O 1
ATOM 904 N N . LEU A 1 112 ? -6.225 9.856 12.556 1.00 69.69 112 LEU A N 1
ATOM 905 C CA . LEU A 1 112 ? -5.789 8.565 12.023 1.00 69.69 112 LEU A CA 1
ATOM 906 C C . LEU A 1 112 ? -6.599 8.125 10.796 1.00 69.69 112 LEU A C 1
ATOM 908 O O . LEU A 1 112 ? -6.173 7.224 10.071 1.00 69.69 112 LEU A O 1
ATOM 912 N N . VAL A 1 113 ? -7.781 8.713 10.591 1.00 62.94 113 VAL A N 1
ATOM 913 C CA . VAL A 1 113 ? -8.743 8.313 9.552 1.00 62.94 113 VAL A CA 1
ATOM 914 C C . VAL A 1 113 ? -8.820 9.324 8.405 1.00 62.94 113 VAL A C 1
ATOM 916 O O . VAL A 1 113 ? -9.135 8.921 7.283 1.00 62.94 113 VAL A O 1
ATOM 919 N N . LEU A 1 114 ? -8.545 10.606 8.676 1.00 52.56 114 LEU A N 1
ATOM 920 C CA . LEU A 1 114 ? -8.582 11.731 7.727 1.00 52.56 114 LEU A CA 1
ATOM 921 C C . LEU A 1 114 ? -7.179 12.176 7.304 1.00 52.56 114 LEU A C 1
ATOM 923 O O . LEU A 1 114 ? -7.013 12.449 6.093 1.00 52.56 114 LEU A O 1
#